Protein AF-A0A815HLZ9-F1 (afdb_monomer_lite)

Radius of gyration: 18.59 Å; chains: 1; bounding box: 44×29×51 Å

Sequence (141 aa):
MWTLTNVTLSIIISISVIVYVIIIYISKKNSKKSFHVSLVLTCNTSITIIGSCISLILMTLSSIGGDRNITSLKSIIFWGCHIRGYLAIVFVISIYLSYILQAAYRLFRIVYHKYKYLRTMSTFIYYILIQWILSFVFVLP

Secondary structure (DSSP, 8-state):
-HHHHHHHHHHHHHHHHHHHHHHHHHHHHH--S---HHHHHHHHHHHHHHHHHHHHHHHHHHHHHHHTT-HHHHHHHHHHHHHHHHHHHHHHHHHHHHHHHHHHHHHHHHTTTT-GGGGSHHHHHHHHHHHHHHHHHTT--

pLDDT: mean 78.46, std 10.96, range [51.62, 94.19]

Organism: NCBI:txid433720

Structure (mmCIF, N/CA/C/O backbone):
data_AF-A0A815HLZ9-F1
#
_entry.id   AF-A0A815HLZ9-F1
#
loop_
_atom_site.group_PDB
_atom_site.id
_atom_site.type_symbol
_atom_site.label_atom_id
_atom_site.label_alt_id
_atom_site.label_comp_id
_atom_site.label_asym_id
_atom_site.label_entity_id
_atom_site.label_seq_id
_atom_site.pdbx_PDB_ins_code
_atom_site.Cartn_x
_atom_site.Cartn_y
_atom_site.Cartn_z
_atom_site.occupancy
_atom_site.B_iso_or_equiv
_atom_site.auth_seq_id
_atom_site.auth_comp_id
_atom_site.auth_asym_id
_atom_site.auth_atom_id
_atom_site.pdbx_PDB_model_num
ATOM 1 N N . MET A 1 1 ? 8.598 15.730 -24.393 1.00 54.50 1 MET A N 1
ATOM 2 C CA . MET A 1 1 ? 8.203 16.685 -23.328 1.00 54.50 1 MET A CA 1
ATOM 3 C C . MET A 1 1 ? 7.200 16.078 -22.356 1.00 54.50 1 MET A C 1
ATOM 5 O O . MET A 1 1 ? 7.516 16.050 -21.179 1.00 54.50 1 MET A O 1
ATOM 9 N N . TRP A 1 2 ? 6.077 15.520 -22.825 1.00 57.91 2 TRP A N 1
ATOM 10 C CA . TRP A 1 2 ? 5.049 14.875 -21.986 1.00 57.91 2 TRP A CA 1
ATOM 11 C C . TRP A 1 2 ? 5.561 13.776 -21.036 1.00 57.91 2 TRP A C 1
ATOM 13 O O . TRP A 1 2 ? 5.146 13.691 -19.883 1.00 57.91 2 TRP A O 1
ATOM 23 N N . THR A 1 3 ? 6.503 12.950 -21.492 1.00 63.88 3 THR A N 1
ATOM 24 C CA . THR A 1 3 ? 7.123 11.907 -20.661 1.00 63.88 3 THR A CA 1
ATOM 25 C C . THR A 1 3 ? 7.987 12.497 -19.550 1.00 63.88 3 THR A C 1
ATOM 27 O O . THR A 1 3 ? 7.906 12.058 -18.409 1.00 63.88 3 THR A O 1
ATOM 30 N N . LEU A 1 4 ? 8.756 13.545 -19.856 1.00 66.38 4 LEU A N 1
ATOM 31 C CA . LEU A 1 4 ? 9.607 14.234 -18.888 1.00 66.38 4 LEU A CA 1
ATOM 32 C C . LEU A 1 4 ? 8.775 14.944 -17.809 1.00 66.38 4 LEU A C 1
ATOM 34 O O . LEU A 1 4 ? 9.104 14.833 -16.633 1.00 66.38 4 LEU A O 1
ATOM 38 N N . THR A 1 5 ? 7.678 15.609 -18.188 1.00 71.50 5 THR A N 1
ATOM 39 C CA . THR A 1 5 ? 6.754 16.248 -17.235 1.00 71.50 5 THR A CA 1
ATOM 40 C C . THR A 1 5 ? 6.055 15.231 -16.337 1.00 71.50 5 THR A C 1
ATOM 42 O O . THR A 1 5 ? 5.927 15.467 -15.142 1.00 71.50 5 THR A O 1
ATOM 45 N N . ASN A 1 6 ? 5.659 14.068 -16.863 1.00 66.62 6 ASN A N 1
ATOM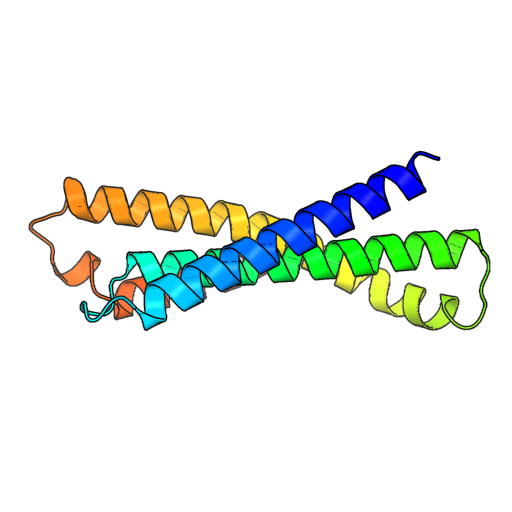 46 C CA . ASN A 1 6 ? 5.065 13.009 -16.040 1.00 66.62 6 ASN A CA 1
ATOM 47 C C . ASN A 1 6 ? 6.073 12.414 -15.048 1.00 66.62 6 ASN A C 1
ATOM 49 O O . ASN A 1 6 ? 5.717 12.093 -13.915 1.00 66.62 6 ASN A O 1
ATOM 53 N N . VAL A 1 7 ? 7.339 12.299 -15.452 1.00 67.38 7 VAL A N 1
ATOM 54 C CA . VAL A 1 7 ? 8.420 11.792 -14.598 1.00 67.38 7 VAL A CA 1
ATOM 55 C C . VAL A 1 7 ? 8.724 12.768 -13.467 1.00 67.38 7 VAL A C 1
ATOM 57 O O . VAL A 1 7 ? 8.778 12.354 -12.311 1.00 67.38 7 VAL A O 1
ATOM 60 N N . THR A 1 8 ? 8.877 14.062 -13.760 1.00 72.50 8 THR A N 1
ATOM 61 C CA . THR A 1 8 ? 9.141 15.066 -12.718 1.00 72.50 8 THR A CA 1
ATOM 62 C C . THR A 1 8 ? 7.989 15.150 -11.722 1.00 72.50 8 THR A C 1
ATOM 64 O O . THR A 1 8 ? 8.224 15.182 -10.516 1.00 72.50 8 THR A O 1
ATOM 67 N N . LEU A 1 9 ? 6.745 15.088 -12.200 1.00 73.06 9 LEU A N 1
ATOM 68 C CA . LEU A 1 9 ? 5.549 15.117 -11.360 1.00 73.06 9 LEU A CA 1
ATOM 69 C C . LEU A 1 9 ? 5.438 13.849 -10.490 1.00 73.06 9 LEU A C 1
ATOM 71 O O . LEU A 1 9 ? 5.163 13.947 -9.295 1.00 73.06 9 LEU A O 1
ATOM 75 N N . SER A 1 10 ? 5.755 12.670 -11.037 1.00 66.19 10 SER A N 1
ATOM 76 C CA . SER A 1 10 ? 5.814 11.413 -10.276 1.00 66.19 10 SER A CA 1
ATOM 77 C C . SER A 1 10 ? 6.884 11.441 -9.176 1.00 66.19 10 SER A C 1
ATOM 79 O O . SER A 1 10 ? 6.623 11.002 -8.053 1.00 66.19 10 SER A O 1
ATOM 81 N N . ILE A 1 11 ? 8.061 12.011 -9.455 1.00 72.94 11 ILE A N 1
ATOM 82 C CA . ILE A 1 11 ? 9.134 12.180 -8.464 1.00 72.94 11 ILE A CA 1
ATOM 83 C C . ILE A 1 11 ? 8.687 13.127 -7.346 1.00 72.94 11 ILE A C 1
ATOM 85 O O . ILE A 1 11 ? 8.845 12.792 -6.173 1.00 72.94 11 ILE A O 1
ATOM 89 N N . ILE A 1 12 ? 8.078 14.267 -7.689 1.00 76.31 12 ILE A N 1
ATOM 90 C CA . ILE A 1 12 ? 7.566 15.233 -6.706 1.00 76.31 12 ILE A CA 1
ATOM 91 C C . ILE A 1 12 ? 6.517 14.574 -5.805 1.00 76.31 12 ILE A C 1
ATOM 93 O O . ILE A 1 12 ? 6.651 14.638 -4.586 1.00 76.31 12 ILE A O 1
ATOM 97 N N . ILE A 1 13 ? 5.531 13.874 -6.382 1.00 74.31 13 ILE A N 1
ATOM 98 C CA . ILE A 1 13 ? 4.504 13.148 -5.616 1.00 74.31 13 ILE A CA 1
ATOM 99 C C . ILE A 1 13 ? 5.155 12.123 -4.682 1.00 74.31 13 ILE A C 1
ATOM 101 O O . ILE A 1 13 ? 4.808 12.054 -3.505 1.00 74.31 13 ILE A O 1
ATOM 105 N N . SER A 1 14 ? 6.130 11.361 -5.174 1.00 69.81 14 SER A N 1
ATOM 106 C CA . SER A 1 14 ? 6.820 10.339 -4.381 1.00 69.81 14 SER A CA 1
ATOM 107 C C . SER A 1 14 ? 7.574 10.947 -3.194 1.00 69.81 14 SER A C 1
ATOM 109 O O . SER A 1 14 ? 7.493 10.432 -2.080 1.00 69.81 14 SER A O 1
ATOM 111 N N . ILE A 1 15 ? 8.249 12.082 -3.399 1.00 73.88 15 ILE A N 1
ATOM 112 C CA . ILE A 1 15 ? 8.935 12.824 -2.332 1.00 73.88 15 ILE A CA 1
ATOM 113 C C . ILE A 1 15 ? 7.921 13.377 -1.325 1.00 73.88 15 ILE A C 1
ATOM 115 O O . ILE A 1 15 ? 8.113 13.212 -0.121 1.00 73.88 15 ILE A O 1
ATOM 119 N N . SER A 1 16 ? 6.817 13.976 -1.783 1.00 72.88 16 SER A N 1
ATOM 120 C CA . SER A 1 16 ? 5.758 14.486 -0.902 1.00 72.88 16 SER A CA 1
ATOM 121 C C . SER A 1 16 ? 5.148 13.384 -0.034 1.00 72.88 16 SER A C 1
ATOM 123 O O . SER A 1 16 ? 4.914 13.597 1.156 1.00 72.88 16 SER A O 1
ATOM 125 N N . VAL A 1 17 ? 4.950 12.187 -0.593 1.00 71.38 17 VAL A N 1
ATOM 126 C CA . VAL A 1 17 ? 4.482 11.010 0.150 1.00 71.38 17 VAL A CA 1
ATOM 127 C C . VAL A 1 17 ? 5.510 10.588 1.196 1.00 71.38 17 VAL A C 1
ATOM 129 O O . VAL A 1 17 ? 5.142 10.396 2.351 1.00 71.38 17 VAL A O 1
ATOM 132 N N . ILE A 1 18 ? 6.795 10.489 0.845 1.00 74.81 18 ILE A N 1
ATOM 133 C CA . ILE A 1 18 ? 7.857 10.123 1.798 1.00 74.81 18 ILE A CA 1
ATOM 134 C C . ILE A 1 18 ? 7.919 11.124 2.958 1.00 74.81 18 ILE A C 1
ATOM 136 O O . ILE A 1 18 ? 7.954 10.719 4.121 1.00 74.81 18 ILE A O 1
ATOM 140 N N . VAL A 1 19 ? 7.858 12.425 2.661 1.00 75.69 19 VAL A N 1
ATOM 141 C CA . VAL A 1 19 ? 7.814 13.489 3.675 1.00 75.69 19 VAL A CA 1
ATOM 142 C C . VAL A 1 19 ? 6.590 13.325 4.581 1.00 75.69 19 VAL A C 1
ATOM 144 O O . VAL A 1 19 ? 6.720 13.399 5.802 1.00 75.69 19 VAL A O 1
ATOM 147 N N . TYR A 1 20 ? 5.418 13.019 4.020 1.00 74.50 20 TYR A N 1
ATOM 148 C CA . TYR A 1 20 ? 4.203 12.755 4.794 1.00 74.50 20 TYR A CA 1
ATOM 149 C C . TYR A 1 20 ? 4.351 11.547 5.737 1.00 74.50 20 TYR A C 1
ATOM 151 O O . TYR A 1 20 ? 3.983 11.628 6.912 1.00 74.50 20 TYR A O 1
ATOM 159 N N . VAL A 1 21 ? 4.961 10.451 5.272 1.00 71.81 21 VAL A N 1
ATOM 160 C CA . VAL A 1 21 ? 5.237 9.268 6.107 1.00 71.81 21 VAL A CA 1
ATOM 161 C C . VAL A 1 21 ? 6.217 9.592 7.235 1.00 71.81 21 VAL A C 1
ATOM 163 O O . VAL A 1 21 ? 5.999 9.170 8.372 1.00 71.81 21 VAL A O 1
ATOM 166 N N . ILE A 1 22 ? 7.257 10.384 6.960 1.00 76.69 22 ILE A N 1
ATOM 167 C CA . ILE A 1 22 ? 8.219 10.846 7.971 1.00 76.69 22 ILE A CA 1
ATOM 168 C C . ILE A 1 22 ? 7.517 11.707 9.027 1.00 76.69 22 ILE A C 1
ATOM 170 O O . ILE A 1 22 ? 7.727 11.495 10.221 1.00 76.69 22 ILE A O 1
ATOM 174 N N . ILE A 1 23 ? 6.632 12.621 8.622 1.00 77.25 23 ILE A N 1
ATOM 175 C CA . ILE A 1 23 ? 5.848 13.454 9.547 1.00 77.25 23 ILE A CA 1
ATOM 176 C C . ILE A 1 23 ? 4.957 12.583 10.440 1.00 77.25 23 ILE A C 1
ATOM 178 O O . ILE A 1 23 ? 4.913 12.798 11.654 1.00 77.25 23 ILE A O 1
ATOM 182 N N . ILE A 1 24 ? 4.289 11.567 9.885 1.00 72.31 24 ILE A N 1
ATOM 183 C CA . ILE A 1 24 ? 3.487 10.618 10.673 1.00 72.31 24 ILE A CA 1
ATOM 184 C C . ILE A 1 24 ? 4.370 9.822 11.634 1.00 72.31 24 ILE A C 1
ATOM 186 O O . ILE A 1 24 ? 3.995 9.625 12.789 1.00 72.31 24 ILE A O 1
ATOM 190 N N . TYR A 1 25 ? 5.545 9.377 11.191 1.00 73.50 25 TYR A N 1
ATOM 191 C CA . TYR A 1 25 ? 6.478 8.622 12.021 1.00 73.50 25 TYR A CA 1
ATOM 192 C C . TYR A 1 25 ? 7.024 9.458 13.187 1.00 73.50 25 TYR A C 1
ATOM 194 O O . TYR A 1 25 ? 7.046 8.993 14.327 1.00 73.50 25 TYR A O 1
ATOM 202 N N . ILE A 1 26 ? 7.392 10.716 12.937 1.00 74.06 26 ILE A N 1
ATOM 203 C CA . ILE A 1 26 ? 7.803 11.671 13.975 1.00 74.06 26 ILE A CA 1
ATOM 204 C C . ILE A 1 26 ? 6.636 11.943 14.933 1.00 74.06 26 ILE A C 1
ATOM 206 O O . ILE A 1 26 ? 6.803 11.874 16.151 1.00 74.06 26 ILE A O 1
ATOM 210 N N . SER A 1 27 ? 5.431 12.162 14.400 1.00 68.38 27 SER A N 1
ATOM 211 C CA . SER A 1 27 ? 4.216 12.356 15.203 1.00 68.38 27 SER A CA 1
ATOM 212 C C . SER A 1 27 ? 3.905 11.135 16.077 1.00 68.38 27 SER A C 1
ATOM 214 O O . SER A 1 27 ? 3.493 11.279 17.227 1.00 68.38 27 SER A O 1
ATOM 216 N N . LYS A 1 28 ? 4.163 9.925 15.565 1.00 66.44 28 LYS A N 1
ATOM 217 C CA . LYS A 1 28 ? 4.050 8.656 16.297 1.00 66.44 28 LYS A CA 1
ATOM 218 C C . LYS A 1 28 ? 5.083 8.566 17.417 1.00 66.44 28 LYS A C 1
ATOM 220 O O . LYS A 1 28 ? 4.715 8.213 18.530 1.00 66.44 28 LYS A O 1
ATOM 225 N N . LYS A 1 29 ? 6.351 8.896 17.142 1.00 70.94 29 LYS A N 1
ATOM 226 C CA . LYS A 1 29 ? 7.439 8.873 18.136 1.00 70.94 29 LYS A CA 1
ATOM 227 C C . LYS A 1 29 ? 7.164 9.831 19.299 1.00 70.94 29 LYS A C 1
ATOM 229 O O . LYS A 1 29 ? 7.464 9.502 20.442 1.00 70.94 29 LYS A O 1
ATOM 234 N N . ASN A 1 30 ? 6.561 10.983 19.010 1.00 66.81 30 ASN A N 1
ATOM 235 C CA . ASN A 1 30 ? 6.254 11.998 20.017 1.00 66.81 30 ASN A CA 1
ATOM 236 C C . ASN A 1 30 ? 4.932 11.754 20.764 1.00 66.81 30 ASN A C 1
ATOM 238 O O . ASN A 1 30 ? 4.726 12.313 21.842 1.00 66.81 30 ASN A O 1
ATOM 242 N N . SER A 1 31 ? 4.036 10.911 20.244 1.00 60.31 31 SER A N 1
ATOM 243 C CA . SER A 1 31 ? 2.768 10.606 20.907 1.00 60.31 31 SER A CA 1
ATOM 244 C C . SER A 1 31 ? 2.932 9.440 21.885 1.00 60.31 31 SER A C 1
ATOM 246 O O . SER A 1 31 ? 2.921 8.277 21.498 1.00 60.31 31 SER A O 1
ATOM 248 N N . LYS A 1 32 ? 3.025 9.740 23.187 1.00 56.56 32 LYS A N 1
ATOM 249 C CA . LYS A 1 32 ? 3.035 8.746 24.287 1.00 56.56 32 LYS A CA 1
ATOM 250 C C . LYS A 1 32 ? 1.696 7.997 24.470 1.00 56.56 32 LYS A C 1
ATOM 252 O O . LYS A 1 32 ? 1.520 7.291 25.460 1.00 56.56 32 LYS A O 1
ATOM 257 N N . LYS A 1 33 ? 0.715 8.188 23.579 1.00 51.62 33 LYS A N 1
ATOM 258 C CA . LYS A 1 33 ? -0.634 7.618 23.711 1.00 51.62 33 LYS A CA 1
ATOM 259 C C . LYS A 1 33 ? -0.735 6.231 23.083 1.00 51.62 33 LYS A C 1
ATOM 261 O O . LYS A 1 33 ? -0.022 5.898 22.141 1.00 51.62 33 LYS A O 1
ATOM 266 N N . SER A 1 34 ? -1.649 5.442 23.648 1.00 54.19 34 SER A N 1
ATOM 267 C CA . SER A 1 34 ? -1.924 4.053 23.294 1.00 54.19 34 SER A CA 1
ATOM 268 C C . SER A 1 34 ? -2.035 3.834 21.785 1.00 54.19 34 SER A C 1
ATOM 270 O O . SER A 1 34 ? -2.550 4.664 21.036 1.00 54.19 34 SER A O 1
ATOM 272 N N . PHE A 1 35 ? -1.535 2.681 21.343 1.00 57.88 35 PHE A N 1
ATOM 273 C CA . PHE A 1 35 ? -1.603 2.227 19.959 1.00 57.88 35 PHE A CA 1
ATOM 274 C C . PHE A 1 35 ? -3.052 2.331 19.450 1.00 57.88 35 PHE A C 1
ATOM 276 O O . PHE A 1 35 ? -3.934 1.592 19.888 1.00 57.88 35 PHE A O 1
ATOM 283 N N . HIS A 1 36 ? -3.313 3.273 18.541 1.00 74.12 36 HIS A N 1
ATOM 284 C CA . HIS A 1 36 ? -4.639 3.497 17.969 1.00 74.12 36 HIS A CA 1
ATOM 285 C C . HIS A 1 36 ? -4.763 2.799 16.616 1.00 74.12 36 HIS A C 1
ATOM 287 O O . HIS A 1 36 ? -3.897 2.941 15.757 1.00 74.12 36 HIS A O 1
ATOM 293 N N . VAL A 1 37 ? -5.876 2.092 16.405 1.00 79.38 37 VAL A N 1
ATOM 294 C CA . VAL A 1 37 ? -6.202 1.380 15.152 1.00 79.38 37 VAL A CA 1
ATOM 295 C C . VAL A 1 37 ? -6.071 2.295 13.934 1.00 79.38 37 VAL A C 1
ATOM 297 O O . VAL A 1 37 ? -5.533 1.900 12.904 1.00 79.38 37 VAL A O 1
ATOM 300 N N . SER A 1 38 ? -6.476 3.560 14.084 1.00 81.50 38 SER A N 1
ATOM 301 C CA . SER A 1 38 ? -6.329 4.579 13.043 1.00 81.50 38 SER A CA 1
ATOM 302 C C . SER A 1 38 ? -4.887 4.735 12.562 1.00 81.50 38 SER A C 1
ATOM 304 O O . SER A 1 38 ? -4.678 4.933 11.375 1.00 81.50 38 SER A O 1
ATOM 306 N N . LEU A 1 39 ? -3.897 4.638 13.454 1.00 80.69 39 LEU A N 1
ATOM 307 C CA . LEU A 1 39 ? -2.488 4.807 13.101 1.00 80.69 39 LEU A CA 1
ATOM 308 C C . LEU A 1 39 ? -1.960 3.608 12.306 1.00 80.69 39 LEU A C 1
ATOM 310 O O . LEU A 1 39 ? -1.181 3.791 11.376 1.00 80.69 39 LEU A O 1
ATOM 314 N N . VAL A 1 40 ? -2.411 2.395 12.634 1.00 84.56 40 VAL A N 1
ATOM 315 C CA . VAL A 1 40 ? -2.082 1.180 11.869 1.00 84.56 40 VAL A CA 1
ATOM 316 C C . VAL A 1 40 ? -2.663 1.269 10.461 1.00 84.56 40 VAL A C 1
ATOM 318 O O . VAL A 1 40 ? -1.952 1.022 9.491 1.00 84.56 40 VAL A O 1
ATOM 321 N N . LEU A 1 41 ? -3.917 1.711 10.339 1.00 86.50 41 LEU A N 1
ATOM 322 C CA . LEU A 1 41 ? -4.554 1.942 9.044 1.00 86.50 41 LEU A CA 1
ATOM 323 C C . LEU A 1 41 ? -3.801 2.994 8.225 1.00 86.50 41 LEU A C 1
ATOM 325 O O . LEU A 1 41 ? -3.502 2.748 7.063 1.00 86.50 41 LEU A O 1
ATOM 329 N N . THR A 1 42 ? -3.429 4.130 8.824 1.00 84.56 42 THR A N 1
ATOM 330 C CA . THR A 1 42 ? -2.629 5.166 8.148 1.00 84.56 42 THR A CA 1
ATOM 331 C C . THR A 1 42 ? -1.235 4.663 7.755 1.00 84.56 42 THR A C 1
ATOM 333 O O . THR A 1 42 ? -0.698 5.053 6.720 1.00 84.56 42 THR A O 1
ATOM 336 N N . CYS A 1 43 ? -0.635 3.772 8.545 1.00 82.38 43 CYS A N 1
ATOM 337 C CA . CYS A 1 43 ? 0.633 3.137 8.199 1.00 82.38 43 CYS A CA 1
ATOM 338 C C . CYS A 1 43 ? 0.478 2.221 6.977 1.00 82.38 43 CYS A C 1
ATOM 340 O O . CYS A 1 43 ? 1.272 2.320 6.045 1.00 82.38 43 CYS A O 1
ATOM 342 N N . ASN A 1 44 ? -0.572 1.393 6.936 1.00 87.81 44 ASN A N 1
ATOM 343 C CA . ASN A 1 44 ? -0.870 0.554 5.775 1.00 87.81 44 ASN A CA 1
ATOM 344 C C . ASN A 1 44 ? -1.068 1.403 4.512 1.00 87.81 44 ASN A C 1
ATOM 346 O O . ASN A 1 44 ? -0.436 1.136 3.495 1.00 87.81 44 ASN A O 1
ATOM 350 N N . THR A 1 45 ? -1.847 2.488 4.601 1.00 87.19 45 THR A N 1
ATOM 351 C CA . THR A 1 45 ? -2.089 3.376 3.449 1.00 87.19 45 THR A CA 1
ATOM 352 C C . THR A 1 45 ? -0.807 4.036 2.967 1.00 87.19 45 THR A C 1
ATOM 354 O O . THR A 1 45 ? -0.567 4.168 1.773 1.00 87.19 45 THR A O 1
ATOM 357 N N . SER A 1 46 ? 0.055 4.423 3.902 1.00 83.06 46 SER A N 1
ATOM 358 C CA . SER A 1 46 ? 1.355 5.013 3.595 1.00 83.06 46 SER A CA 1
ATOM 359 C C . SER A 1 46 ? 2.257 4.032 2.843 1.00 83.06 46 SER A C 1
ATOM 361 O O . SER A 1 46 ? 2.837 4.392 1.822 1.00 83.06 46 SER A O 1
ATOM 363 N N . ILE A 1 47 ? 2.326 2.776 3.298 1.00 83.25 47 ILE A N 1
ATOM 364 C CA . ILE A 1 47 ? 3.097 1.714 2.638 1.00 83.25 47 ILE A CA 1
ATOM 365 C C . ILE A 1 47 ? 2.550 1.441 1.232 1.00 83.25 47 ILE A C 1
ATOM 367 O O . ILE A 1 47 ? 3.333 1.346 0.288 1.00 83.25 47 ILE A O 1
ATOM 371 N N . THR A 1 48 ? 1.224 1.378 1.060 1.00 87.69 48 THR A N 1
ATOM 372 C CA . THR A 1 48 ? 0.614 1.166 -0.263 1.00 87.69 48 THR A CA 1
ATOM 373 C C . THR A 1 48 ? 0.901 2.314 -1.225 1.00 87.69 48 THR A C 1
ATOM 375 O O . THR A 1 48 ? 1.197 2.065 -2.392 1.00 87.69 48 THR A O 1
ATOM 378 N N . ILE A 1 49 ? 0.881 3.565 -0.746 1.00 83.75 49 ILE A N 1
ATOM 379 C CA . ILE A 1 49 ? 1.193 4.726 -1.587 1.00 83.75 49 ILE A CA 1
ATOM 380 C C . ILE A 1 49 ? 2.675 4.704 -1.976 1.00 83.75 49 ILE A C 1
ATOM 382 O O . ILE A 1 49 ? 2.982 4.855 -3.156 1.00 83.75 49 ILE A O 1
ATOM 386 N N . ILE A 1 50 ? 3.590 4.427 -1.040 1.00 81.94 50 ILE A N 1
ATOM 387 C CA . ILE A 1 50 ? 5.019 4.266 -1.356 1.00 81.94 50 ILE A CA 1
ATOM 388 C C . ILE A 1 50 ? 5.222 3.168 -2.410 1.00 81.94 50 ILE A C 1
ATOM 390 O O . ILE A 1 50 ? 5.924 3.389 -3.396 1.00 81.94 50 ILE A O 1
ATOM 394 N N . GLY A 1 51 ? 4.576 2.011 -2.248 1.00 83.50 51 GLY A N 1
ATOM 395 C CA . GLY A 1 51 ? 4.638 0.921 -3.223 1.00 83.50 51 GLY A CA 1
ATOM 396 C C . GLY A 1 51 ? 4.117 1.322 -4.608 1.00 83.50 51 GLY A C 1
ATOM 397 O O . GLY A 1 51 ? 4.743 0.998 -5.622 1.00 83.50 51 GLY A O 1
ATOM 398 N N . SER A 1 52 ? 3.032 2.103 -4.660 1.00 85.56 52 SER A N 1
ATOM 399 C CA . SER A 1 52 ? 2.494 2.652 -5.912 1.00 85.56 52 SER A CA 1
ATOM 400 C C . SER A 1 52 ? 3.483 3.602 -6.597 1.00 85.56 52 SER A C 1
ATOM 402 O O . SER A 1 52 ? 3.738 3.476 -7.794 1.00 85.56 52 SER A O 1
ATOM 404 N N . CYS A 1 53 ? 4.116 4.489 -5.827 1.00 81.75 53 CYS A N 1
ATOM 405 C CA . CYS A 1 53 ? 5.113 5.440 -6.305 1.00 81.75 53 CYS A CA 1
ATOM 406 C C . CYS A 1 53 ? 6.341 4.725 -6.877 1.00 81.75 53 CYS A C 1
ATOM 408 O O . CYS A 1 53 ? 6.766 5.027 -7.991 1.00 81.75 53 CYS A O 1
ATOM 410 N N . ILE A 1 54 ? 6.875 3.734 -6.156 1.00 81.69 54 ILE A N 1
ATOM 411 C CA . ILE A 1 54 ? 8.009 2.924 -6.621 1.00 81.69 54 ILE A CA 1
ATOM 412 C C . ILE A 1 54 ? 7.649 2.208 -7.927 1.00 81.69 54 ILE A C 1
ATOM 414 O O . ILE A 1 54 ? 8.429 2.235 -8.878 1.00 81.69 54 ILE A O 1
ATOM 418 N N . SER A 1 55 ? 6.457 1.614 -8.009 1.00 84.12 55 SER A N 1
ATOM 419 C CA . SER A 1 55 ? 6.003 0.906 -9.213 1.00 84.12 55 SER A CA 1
ATOM 420 C C . SER A 1 55 ? 5.887 1.843 -10.421 1.00 84.12 55 SER A C 1
ATOM 422 O O . SER A 1 55 ? 6.356 1.506 -11.508 1.00 84.12 55 SER A O 1
ATOM 424 N N . LEU A 1 56 ? 5.354 3.054 -10.227 1.00 79.94 56 LEU A N 1
ATOM 425 C CA . LEU A 1 56 ? 5.268 4.085 -11.269 1.00 79.94 56 LEU A CA 1
ATOM 426 C C . LEU A 1 56 ? 6.647 4.586 -11.721 1.00 79.94 56 LEU A C 1
ATOM 428 O O . LEU A 1 56 ? 6.890 4.723 -12.922 1.00 79.94 56 LEU A O 1
ATOM 432 N N . ILE A 1 57 ? 7.579 4.813 -10.791 1.00 78.12 57 ILE A N 1
ATOM 433 C CA . ILE A 1 57 ? 8.965 5.181 -11.121 1.00 78.12 57 ILE A CA 1
ATOM 434 C C . ILE A 1 57 ? 9.621 4.074 -11.955 1.00 78.12 57 ILE A C 1
ATOM 436 O O . ILE A 1 57 ? 10.237 4.345 -12.983 1.00 78.12 57 ILE A O 1
ATOM 440 N N . LEU A 1 58 ? 9.447 2.808 -11.573 1.00 78.38 58 LEU A N 1
ATOM 441 C CA . LEU A 1 58 ? 9.992 1.683 -12.332 1.00 78.38 58 LEU A CA 1
ATOM 442 C C . LEU A 1 58 ? 9.384 1.581 -13.738 1.00 78.38 58 LEU A C 1
ATOM 444 O O . LEU A 1 58 ? 10.112 1.315 -14.697 1.00 78.38 58 LEU A O 1
ATOM 448 N N . MET A 1 59 ? 8.078 1.818 -13.891 1.00 76.75 59 MET A N 1
ATOM 449 C CA . MET A 1 59 ? 7.423 1.847 -15.206 1.00 76.75 59 MET A CA 1
ATOM 450 C C . MET A 1 59 ? 7.936 2.999 -16.076 1.00 76.75 59 MET A C 1
ATOM 452 O O . MET A 1 59 ? 8.268 2.790 -17.242 1.00 76.75 59 MET A O 1
AT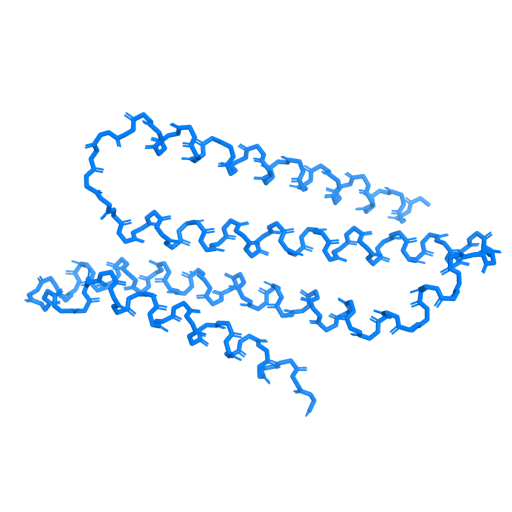OM 456 N N . THR A 1 60 ? 8.070 4.200 -15.515 1.00 74.81 60 THR A N 1
ATOM 457 C CA . THR A 1 60 ? 8.557 5.374 -16.256 1.00 74.81 60 THR A CA 1
ATOM 458 C C . THR A 1 60 ? 10.024 5.237 -16.665 1.00 74.81 60 THR A C 1
ATOM 460 O O . THR A 1 60 ? 10.353 5.498 -17.822 1.00 74.81 60 THR A O 1
ATOM 463 N N . LEU A 1 61 ? 10.894 4.731 -15.783 1.00 73.88 61 LEU A N 1
ATOM 464 C CA . LEU A 1 61 ? 12.281 4.392 -16.125 1.00 73.88 61 LEU A CA 1
ATOM 465 C C . LEU A 1 61 ? 12.354 3.359 -17.256 1.00 73.88 61 LEU A C 1
ATOM 467 O O . LEU A 1 61 ? 13.191 3.479 -18.151 1.00 73.88 61 LEU A O 1
ATOM 471 N N . SER A 1 62 ? 11.452 2.374 -17.246 1.00 72.38 62 SER A N 1
ATOM 472 C CA . SER A 1 62 ? 11.369 1.362 -18.306 1.00 72.38 62 SER A CA 1
ATOM 473 C C . SER A 1 62 ? 10.972 1.977 -19.649 1.00 72.38 62 SER A C 1
ATOM 475 O O . SER A 1 62 ? 11.578 1.655 -20.667 1.00 72.38 62 SER A O 1
ATOM 477 N N . SER A 1 63 ? 10.007 2.901 -19.649 1.00 73.31 63 SER A N 1
ATOM 478 C CA . SER A 1 63 ? 9.580 3.618 -20.856 1.00 73.31 63 SER A CA 1
ATOM 479 C C . SER A 1 63 ? 10.716 4.460 -21.449 1.00 73.31 63 SER A C 1
ATOM 481 O O . SER A 1 63 ? 10.971 4.386 -22.646 1.00 73.31 63 SER A O 1
ATOM 483 N N . ILE A 1 64 ? 11.458 5.198 -20.613 1.00 71.12 64 ILE A N 1
ATOM 484 C CA . ILE A 1 64 ? 12.598 6.021 -21.060 1.00 71.12 64 ILE A CA 1
ATOM 485 C C . ILE A 1 64 ? 13.737 5.148 -21.608 1.00 71.12 64 ILE A C 1
ATOM 487 O O . ILE A 1 64 ? 14.370 5.498 -22.606 1.00 71.12 64 ILE A O 1
ATOM 491 N N . GLY A 1 65 ? 14.018 4.017 -20.954 1.00 68.12 65 GLY A N 1
ATOM 492 C CA . GLY A 1 65 ? 15.044 3.071 -21.395 1.00 68.12 65 GLY A CA 1
ATOM 493 C C . GLY A 1 65 ? 14.730 2.426 -22.746 1.00 68.12 65 GLY A C 1
ATOM 494 O O . GLY A 1 65 ? 15.648 2.200 -23.536 1.00 68.12 65 GLY A O 1
ATOM 495 N N . GLY A 1 66 ? 13.444 2.180 -23.020 1.00 67.06 66 GLY A N 1
ATOM 496 C CA . GLY A 1 66 ? 12.954 1.736 -24.325 1.00 67.06 66 GLY A CA 1
ATOM 497 C C . GLY A 1 66 ? 13.185 2.780 -25.419 1.00 67.06 66 GLY A C 1
ATOM 498 O O . GLY A 1 66 ? 13.790 2.458 -26.439 1.00 67.06 66 GLY A O 1
ATOM 499 N N . ASP A 1 67 ? 12.800 4.035 -25.166 1.00 68.31 67 ASP A N 1
ATOM 500 C CA . ASP A 1 67 ? 12.929 5.138 -26.133 1.00 68.31 67 ASP A CA 1
ATOM 501 C C . ASP A 1 67 ? 14.388 5.455 -26.499 1.00 68.31 67 ASP A C 1
ATOM 503 O O . ASP A 1 67 ? 14.687 5.800 -27.641 1.00 68.31 67 ASP A O 1
ATOM 507 N N . ARG A 1 68 ? 15.326 5.327 -25.549 1.00 63.84 68 ARG A N 1
ATOM 508 C CA . ARG A 1 68 ? 16.762 5.578 -25.791 1.00 63.84 68 ARG A CA 1
ATOM 509 C C . ARG A 1 68 ? 17.535 4.367 -26.321 1.00 63.84 68 ARG A C 1
ATOM 511 O O . ARG A 1 68 ? 18.749 4.460 -26.483 1.00 63.84 68 ARG A O 1
ATOM 518 N N . ASN A 1 69 ? 16.852 3.249 -26.585 1.00 65.81 69 ASN A N 1
ATOM 519 C CA . ASN A 1 69 ? 17.418 2.008 -27.124 1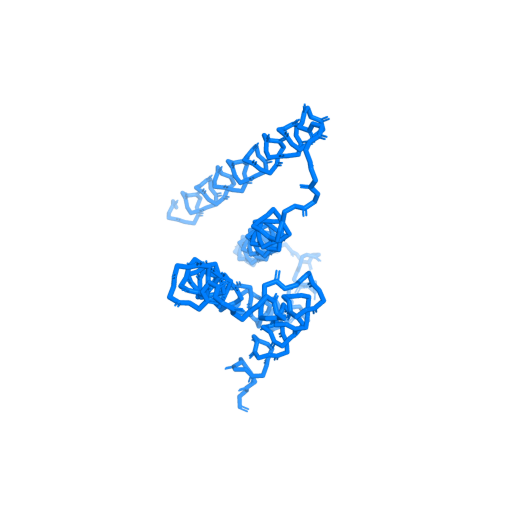.00 65.81 69 ASN A CA 1
ATOM 520 C C . ASN A 1 69 ? 18.675 1.522 -26.362 1.00 65.81 69 ASN A C 1
ATOM 522 O O . ASN A 1 69 ? 19.617 0.995 -26.951 1.00 65.81 69 ASN A O 1
ATOM 526 N N . ILE A 1 70 ? 18.695 1.708 -25.034 1.00 69.69 70 ILE A N 1
ATOM 527 C CA . ILE A 1 70 ? 19.814 1.302 -24.173 1.00 69.69 70 ILE A CA 1
ATOM 528 C C . ILE A 1 70 ? 19.735 -0.219 -23.987 1.00 69.69 70 ILE A C 1
ATOM 530 O O . ILE A 1 70 ? 18.892 -0.737 -23.251 1.00 69.69 70 ILE A O 1
ATOM 534 N N . THR A 1 71 ? 20.617 -0.948 -24.667 1.00 58.16 71 THR A N 1
ATOM 535 C CA . THR A 1 71 ? 20.614 -2.417 -24.782 1.00 58.16 71 THR A CA 1
ATOM 536 C C . THR A 1 71 ? 20.682 -3.147 -23.438 1.00 58.16 71 THR A C 1
ATOM 538 O O . THR A 1 71 ? 20.071 -4.204 -23.296 1.00 58.16 71 THR A O 1
ATOM 541 N N . SER A 1 72 ? 21.344 -2.572 -22.426 1.00 59.69 72 SER A N 1
ATOM 542 C CA . SER A 1 72 ? 21.420 -3.151 -21.075 1.00 59.69 72 SER A CA 1
ATOM 543 C C . SER A 1 72 ? 20.101 -3.064 -20.297 1.00 59.69 72 SER A C 1
ATOM 545 O O . SER A 1 72 ? 19.784 -3.964 -19.521 1.00 59.69 72 SER A O 1
ATOM 547 N N . LEU A 1 73 ? 19.290 -2.025 -20.532 1.00 57.97 73 LEU A N 1
ATOM 548 C CA . LEU A 1 73 ? 17.987 -1.867 -19.881 1.00 57.97 73 LEU A CA 1
ATOM 549 C C . LEU A 1 73 ? 16.926 -2.771 -20.523 1.00 57.97 73 LEU A C 1
ATOM 551 O O . LEU A 1 73 ? 16.024 -3.244 -19.838 1.00 57.97 73 LEU A O 1
ATOM 555 N N . LYS A 1 74 ? 17.049 -3.059 -21.823 1.00 57.38 74 LYS A N 1
ATOM 556 C CA . LYS A 1 74 ? 16.049 -3.783 -22.627 1.00 57.38 74 LYS A CA 1
ATOM 557 C C . LYS A 1 74 ? 15.744 -5.198 -22.106 1.00 57.38 74 LYS A C 1
ATOM 559 O O . LYS A 1 74 ? 14.581 -5.591 -22.071 1.00 57.38 74 LYS A O 1
ATOM 564 N N . SER A 1 75 ? 16.763 -5.920 -21.629 1.00 57.09 75 SER A N 1
ATOM 565 C CA . SER A 1 75 ? 16.614 -7.255 -21.018 1.00 57.09 75 SER A CA 1
ATOM 566 C C . SER A 1 75 ? 15.821 -7.211 -19.699 1.00 57.09 75 SER A C 1
ATOM 568 O O . SER A 1 75 ? 14.871 -7.969 -19.506 1.00 57.09 75 SER A O 1
ATOM 570 N N . ILE A 1 76 ? 16.130 -6.241 -18.830 1.00 59.44 76 ILE A N 1
ATOM 571 C CA . ILE A 1 76 ? 15.458 -6.033 -17.534 1.00 59.44 76 ILE A CA 1
ATOM 572 C C . ILE A 1 76 ? 14.023 -5.501 -17.717 1.00 59.44 76 ILE A C 1
ATOM 574 O O . ILE A 1 76 ? 13.145 -5.760 -16.891 1.00 59.44 76 ILE A O 1
ATOM 578 N N . ILE A 1 77 ? 13.774 -4.744 -18.790 1.00 61.00 77 ILE A N 1
ATOM 579 C CA . ILE A 1 77 ? 12.464 -4.169 -19.120 1.00 61.00 77 ILE A CA 1
ATOM 580 C C . ILE A 1 77 ? 11.473 -5.251 -19.569 1.00 61.00 77 ILE A C 1
ATOM 582 O O . ILE A 1 77 ? 10.323 -5.221 -19.135 1.00 61.00 77 ILE A O 1
ATOM 586 N N . PHE A 1 78 ? 11.897 -6.209 -20.401 1.00 60.88 78 PHE A N 1
ATOM 587 C CA . PHE A 1 78 ? 10.973 -7.151 -21.044 1.00 60.88 78 PHE A CA 1
ATOM 588 C C . PHE A 1 78 ? 10.407 -8.195 -20.069 1.00 60.88 78 PHE A C 1
ATOM 590 O O . PHE A 1 78 ? 9.197 -8.391 -20.005 1.00 60.88 78 PHE A O 1
ATOM 597 N N . TRP A 1 79 ? 11.260 -8.800 -19.234 1.00 58.59 79 TRP A N 1
ATOM 598 C CA . TRP A 1 79 ? 10.836 -9.823 -18.263 1.00 58.59 79 TRP A CA 1
ATOM 599 C C . TRP A 1 79 ? 10.002 -9.259 -17.104 1.00 58.59 79 TRP A C 1
ATOM 601 O O . TRP A 1 79 ? 9.187 -9.962 -16.515 1.00 58.59 79 TRP A O 1
ATOM 611 N N . GLY A 1 80 ? 10.183 -7.977 -16.776 1.00 70.19 80 GLY A N 1
ATOM 612 C CA . GLY A 1 80 ? 9.505 -7.335 -15.651 1.00 70.19 80 GLY A CA 1
ATOM 613 C C . GLY A 1 80 ? 8.247 -6.548 -16.012 1.00 70.19 80 GLY A C 1
ATOM 614 O O . GLY A 1 80 ? 7.579 -6.074 -15.098 1.00 70.19 80 GLY A O 1
ATOM 615 N N . CYS A 1 81 ? 7.918 -6.353 -17.294 1.00 75.38 81 CYS A N 1
ATOM 616 C CA . CYS A 1 81 ? 6.873 -5.406 -17.700 1.00 75.38 81 CYS A CA 1
ATOM 617 C C . CYS A 1 81 ? 5.479 -5.804 -17.186 1.00 75.38 81 CYS A C 1
ATOM 619 O O . CYS A 1 81 ? 4.817 -5.001 -16.528 1.00 75.38 81 CYS A O 1
ATOM 621 N N . HIS A 1 82 ? 5.079 -7.063 -17.397 1.00 78.69 82 HIS A N 1
ATOM 622 C CA . HIS A 1 82 ? 3.785 -7.575 -16.933 1.00 78.69 82 HIS A CA 1
ATOM 623 C C . HIS A 1 82 ? 3.666 -7.541 -15.409 1.00 78.69 82 HIS A C 1
ATOM 625 O O . HIS A 1 82 ? 2.666 -7.063 -14.882 1.00 78.69 82 HIS A O 1
ATOM 631 N N . ILE A 1 83 ? 4.714 -7.967 -14.698 1.00 82.94 83 ILE A N 1
ATOM 632 C CA . ILE A 1 83 ? 4.739 -7.966 -13.230 1.00 82.94 83 ILE A CA 1
ATOM 633 C C . ILE A 1 83 ? 4.664 -6.532 -12.688 1.00 82.94 83 ILE A C 1
ATOM 635 O O . ILE A 1 83 ? 3.938 -6.273 -11.735 1.00 82.94 83 ILE A O 1
ATOM 639 N N . ARG A 1 84 ? 5.372 -5.578 -13.305 1.00 81.31 84 ARG A N 1
ATOM 640 C CA . ARG A 1 84 ? 5.350 -4.161 -12.901 1.00 81.31 84 ARG A CA 1
ATOM 641 C C . ARG A 1 84 ? 3.988 -3.519 -13.142 1.00 81.31 84 ARG A C 1
ATOM 643 O O . ARG A 1 84 ? 3.499 -2.827 -12.256 1.00 81.31 84 ARG A O 1
ATOM 650 N N . GLY A 1 85 ? 3.378 -3.765 -14.303 1.00 82.62 85 GLY A N 1
ATOM 651 C CA . GLY A 1 85 ? 2.031 -3.281 -14.613 1.00 82.62 85 GLY A CA 1
ATOM 652 C C . GLY A 1 85 ? 0.987 -3.864 -13.661 1.00 82.62 85 GLY A C 1
ATOM 653 O O . GLY A 1 85 ? 0.197 -3.120 -13.086 1.00 82.62 85 GLY A O 1
ATOM 654 N N . TYR A 1 86 ? 1.055 -5.174 -13.416 1.00 86.75 86 TYR A N 1
ATOM 655 C CA . TYR A 1 86 ? 0.212 -5.864 -12.443 1.00 86.75 86 TYR A CA 1
ATOM 656 C C . TYR A 1 86 ? 0.354 -5.255 -11.042 1.00 86.75 86 TYR A C 1
ATOM 658 O O . TYR A 1 86 ? -0.633 -4.816 -10.456 1.00 86.75 86 TYR A O 1
ATOM 666 N N . LEU A 1 87 ? 1.584 -5.138 -10.528 1.00 87.06 87 LEU A N 1
ATOM 667 C CA . LEU A 1 87 ? 1.843 -4.553 -9.211 1.00 87.06 87 LEU A CA 1
ATOM 668 C C . LEU A 1 87 ? 1.351 -3.107 -9.111 1.00 87.06 87 LEU A C 1
ATOM 670 O O . LEU A 1 87 ? 0.754 -2.746 -8.100 1.00 87.06 87 LEU A O 1
ATOM 674 N N . ALA A 1 88 ? 1.547 -2.287 -10.148 1.00 87.12 88 ALA A N 1
ATOM 675 C CA . ALA A 1 88 ? 1.062 -0.909 -10.160 1.00 87.12 88 ALA A CA 1
ATOM 676 C C . ALA A 1 88 ? -0.462 -0.841 -9.963 1.00 87.12 88 ALA A C 1
ATOM 678 O O . ALA A 1 88 ? -0.935 -0.062 -9.134 1.00 87.12 88 ALA A O 1
ATOM 679 N N . ILE A 1 89 ? -1.224 -1.694 -10.655 1.00 89.06 89 ILE A N 1
ATOM 680 C CA . ILE A 1 89 ? -2.684 -1.765 -10.506 1.00 89.06 89 ILE A CA 1
ATOM 681 C C . ILE A 1 89 ? -3.064 -2.289 -9.114 1.00 89.06 89 ILE A C 1
ATOM 683 O O . ILE A 1 89 ? -3.919 -1.694 -8.457 1.00 89.06 89 ILE A O 1
ATOM 687 N N . VAL A 1 90 ? -2.391 -3.335 -8.620 1.00 91.69 90 VAL A N 1
ATOM 688 C CA . VAL A 1 90 ? -2.612 -3.876 -7.265 1.00 91.69 90 VAL A CA 1
ATOM 689 C C . VAL A 1 90 ? -2.442 -2.785 -6.208 1.00 91.69 90 VAL A C 1
ATOM 691 O O . VAL A 1 90 ? -3.292 -2.643 -5.330 1.00 91.69 90 VAL A O 1
ATOM 694 N N . PHE A 1 91 ? -1.381 -1.975 -6.288 1.00 90.94 91 PHE A N 1
ATOM 695 C CA . PHE A 1 91 ? -1.168 -0.887 -5.333 1.00 90.94 91 PHE A CA 1
ATOM 696 C C . PHE A 1 91 ? -2.258 0.186 -5.420 1.00 90.94 91 PHE A C 1
ATOM 698 O O . PHE A 1 91 ? -2.714 0.658 -4.381 1.00 90.94 91 PHE A O 1
ATOM 705 N N . VAL A 1 92 ? -2.718 0.544 -6.624 1.00 88.56 92 VAL A N 1
ATOM 706 C CA . VAL A 1 92 ? -3.816 1.509 -6.805 1.00 88.56 92 VAL A CA 1
ATOM 707 C C . VAL A 1 92 ? -5.113 0.991 -6.178 1.00 88.56 92 VAL A C 1
ATOM 709 O O . VAL A 1 92 ? -5.741 1.707 -5.398 1.00 88.56 92 VAL A O 1
ATOM 712 N N . ILE A 1 93 ? -5.492 -0.262 -6.439 1.00 91.94 93 ILE A N 1
ATOM 713 C CA . ILE A 1 93 ? -6.676 -0.885 -5.822 1.00 91.94 93 ILE A CA 1
ATOM 714 C C . ILE A 1 93 ? -6.527 -0.942 -4.299 1.00 91.94 93 ILE A C 1
ATOM 716 O O . ILE A 1 93 ? -7.455 -0.603 -3.562 1.00 91.94 93 ILE A O 1
ATOM 720 N N . SER A 1 94 ? -5.338 -1.298 -3.819 1.00 91.94 94 SER A N 1
ATOM 721 C CA . SER A 1 94 ? -5.034 -1.366 -2.392 1.00 91.94 94 SER A CA 1
ATOM 722 C C . SER A 1 94 ? -5.178 -0.003 -1.700 1.00 91.94 94 SER A C 1
ATOM 724 O O . SER A 1 94 ? -5.656 0.055 -0.565 1.00 91.94 94 SER A O 1
ATOM 726 N N . ILE A 1 95 ? -4.870 1.112 -2.378 1.00 90.56 95 ILE A N 1
ATOM 727 C CA . ILE A 1 95 ? -5.137 2.472 -1.875 1.00 90.56 95 ILE A CA 1
ATOM 728 C C . ILE A 1 95 ? -6.646 2.709 -1.711 1.00 90.56 95 ILE A C 1
ATOM 730 O O . ILE A 1 95 ? -7.079 3.159 -0.646 1.00 90.56 95 ILE A O 1
ATOM 734 N N . TYR A 1 96 ? -7.463 2.367 -2.713 1.00 92.44 96 TYR A N 1
ATOM 735 C CA . TYR A 1 96 ? -8.922 2.524 -2.626 1.00 92.44 96 TYR A CA 1
ATOM 736 C C . TYR A 1 96 ? -9.523 1.689 -1.493 1.00 92.44 96 TYR A C 1
ATOM 738 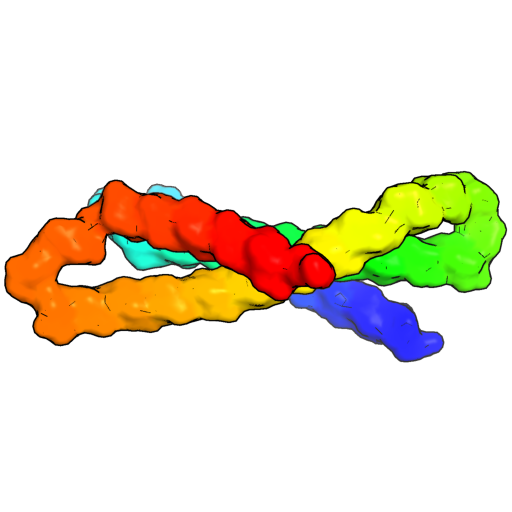O O . TYR A 1 96 ? -10.265 2.216 -0.659 1.00 92.44 96 TYR A O 1
ATOM 746 N N . LEU A 1 97 ? -9.160 0.407 -1.407 1.00 92.69 97 LEU A N 1
ATOM 747 C CA . LEU A 1 97 ? -9.632 -0.467 -0.334 1.00 92.69 97 LEU A CA 1
ATOM 748 C C . LEU A 1 97 ? -9.157 0.017 1.041 1.00 92.69 97 LEU A C 1
ATOM 750 O O . LEU A 1 97 ? -9.905 -0.057 2.016 1.00 92.69 97 LEU A O 1
ATOM 754 N N . SER A 1 98 ? -7.954 0.585 1.123 1.00 92.12 98 SER A N 1
ATOM 755 C CA . SER A 1 98 ? -7.458 1.189 2.355 1.00 92.12 98 SER A CA 1
ATOM 756 C C . SER A 1 98 ? -8.300 2.383 2.822 1.00 92.12 98 SER A C 1
ATOM 758 O O . SER A 1 98 ? -8.551 2.529 4.022 1.00 92.12 98 SER A O 1
ATOM 760 N N . TYR A 1 99 ? -8.762 3.239 1.904 1.00 90.69 99 TYR A N 1
ATOM 761 C CA . TYR A 1 99 ? -9.668 4.341 2.248 1.00 90.69 99 TYR A CA 1
ATOM 762 C C . TYR A 1 99 ? -11.038 3.838 2.702 1.00 90.69 99 TYR A C 1
ATOM 764 O O . TYR A 1 99 ? -11.577 4.353 3.686 1.00 90.69 99 TYR A O 1
ATOM 772 N N . ILE A 1 100 ? -11.565 2.791 2.060 1.00 93.44 100 ILE A N 1
ATOM 773 C CA . ILE A 1 100 ? -12.796 2.116 2.498 1.00 93.44 100 ILE A CA 1
ATOM 774 C C . ILE A 1 100 ? -12.631 1.601 3.932 1.00 93.44 100 ILE A C 1
ATOM 776 O O . ILE A 1 100 ? -13.490 1.829 4.780 1.00 93.44 100 ILE A O 1
ATOM 780 N N . LEU A 1 101 ? -11.491 0.986 4.241 1.00 92.25 101 LEU A N 1
ATOM 781 C CA . LEU A 1 101 ? -11.139 0.506 5.576 1.00 92.25 101 LEU A CA 1
ATOM 782 C C . LEU A 1 101 ? -11.080 1.622 6.628 1.00 92.25 101 LEU A C 1
ATOM 784 O O . LEU A 1 101 ? -11.589 1.464 7.742 1.00 92.25 101 LEU A O 1
ATOM 788 N N . GLN A 1 102 ? -10.504 2.776 6.283 1.00 91.00 102 GLN A N 1
ATOM 789 C CA . GLN A 1 102 ? -10.502 3.950 7.159 1.00 91.00 102 GLN A CA 1
ATOM 790 C C . GLN A 1 102 ? -11.914 4.505 7.395 1.00 91.00 102 GLN A C 1
ATOM 792 O O . GLN A 1 102 ? -12.245 4.881 8.525 1.00 91.00 102 GLN A O 1
ATOM 797 N N . ALA A 1 103 ? -12.753 4.547 6.358 1.00 89.69 103 ALA A N 1
ATOM 798 C CA . ALA A 1 103 ? -14.146 4.965 6.472 1.00 89.69 103 ALA A CA 1
ATOM 799 C C . ALA A 1 103 ? -14.952 3.985 7.341 1.00 89.69 103 ALA A C 1
ATOM 801 O O . ALA A 1 103 ? -15.643 4.412 8.269 1.00 89.69 103 ALA A O 1
ATOM 802 N N . ALA A 1 104 ? -14.780 2.678 7.126 1.00 90.25 104 ALA A N 1
ATOM 803 C CA . ALA A 1 104 ? -15.400 1.621 7.918 1.00 90.25 104 ALA A CA 1
ATOM 804 C C . ALA A 1 104 ? -14.995 1.708 9.396 1.00 90.25 104 ALA A C 1
ATOM 806 O O . ALA A 1 104 ? -15.850 1.626 10.274 1.00 90.25 104 ALA A O 1
ATOM 807 N N . TYR A 1 105 ? -13.721 1.982 9.698 1.00 89.12 105 TYR A N 1
ATOM 808 C CA . TYR A 1 105 ? -13.276 2.220 11.073 1.00 89.12 105 TYR A CA 1
ATOM 809 C C . TYR A 1 105 ? -14.011 3.387 11.743 1.00 89.12 105 TYR A C 1
ATOM 811 O O . TYR A 1 105 ? -14.453 3.267 12.891 1.00 89.12 105 TYR A O 1
ATOM 819 N N . ARG A 1 106 ? -14.165 4.517 11.041 1.00 87.88 106 ARG A N 1
ATOM 820 C CA . ARG A 1 106 ? -14.915 5.672 11.564 1.00 87.88 106 ARG A CA 1
ATOM 821 C C . ARG A 1 106 ? -16.386 5.317 11.779 1.00 87.88 106 ARG A C 1
ATOM 823 O O . ARG A 1 106 ? -16.935 5.655 12.826 1.00 87.88 106 ARG A O 1
ATOM 830 N N . LEU A 1 107 ? -16.986 4.579 10.848 1.00 88.62 107 LEU A N 1
ATOM 831 C CA . LEU A 1 107 ? -18.370 4.123 10.936 1.00 88.62 107 LEU A CA 1
ATOM 832 C C . LEU A 1 107 ? -18.585 3.164 12.117 1.00 88.62 107 LEU A C 1
ATOM 834 O O . LEU A 1 107 ? -19.479 3.393 12.928 1.00 88.62 107 LEU A O 1
ATOM 838 N N . PHE A 1 108 ? -17.725 2.158 12.300 1.00 87.31 108 PHE A N 1
ATOM 839 C CA . PHE A 1 108 ? -17.790 1.245 13.448 1.00 87.31 108 PHE A CA 1
ATOM 840 C C . PHE A 1 108 ? -17.571 1.964 14.777 1.00 87.31 108 PHE A C 1
ATOM 842 O O . PHE A 1 108 ? -18.205 1.629 15.776 1.00 87.31 108 PHE A O 1
ATOM 849 N N . ARG A 1 109 ? -16.716 2.992 14.803 1.00 84.25 109 ARG A N 1
ATOM 850 C CA . ARG A 1 109 ? -16.508 3.803 16.005 1.00 84.25 109 ARG A CA 1
ATOM 851 C C . ARG A 1 109 ? -17.754 4.604 16.396 1.00 84.25 109 ARG A C 1
ATOM 853 O O . ARG A 1 109 ? -18.004 4.713 17.594 1.00 84.25 109 ARG A O 1
ATOM 860 N N . ILE A 1 110 ? -18.473 5.177 15.428 1.00 86.88 110 ILE A N 1
ATOM 861 C CA . ILE A 1 110 ? -19.625 6.064 15.665 1.00 86.88 110 ILE A CA 1
ATOM 862 C C . ILE A 1 110 ? -20.911 5.250 15.853 1.00 86.88 110 ILE A C 1
ATOM 864 O O . ILE A 1 110 ? -21.558 5.343 16.893 1.00 86.88 110 ILE A O 1
ATOM 868 N N . VAL A 1 111 ? -21.261 4.423 14.867 1.00 88.19 111 VAL A N 1
ATOM 869 C CA . VAL A 1 111 ? -22.542 3.703 14.814 1.00 88.19 111 VAL A CA 1
ATOM 870 C C . VAL A 1 111 ? -22.533 2.509 15.768 1.00 88.19 111 VAL A C 1
ATOM 872 O O . VAL A 1 111 ? -23.445 2.330 16.572 1.00 88.19 111 VAL A O 1
ATOM 875 N N . TYR A 1 112 ? -21.456 1.725 15.753 1.00 85.62 112 TYR A N 1
ATOM 876 C CA . TYR A 1 112 ? -21.347 0.471 16.503 1.00 85.62 112 TYR A CA 1
ATOM 877 C C . TYR A 1 112 ? -20.551 0.627 17.807 1.00 85.62 112 TYR A C 1
ATOM 879 O O . TYR A 1 112 ? -19.844 -0.287 18.230 1.00 85.62 112 TYR A O 1
ATOM 887 N N . HIS A 1 113 ? -20.686 1.769 18.493 1.00 80.75 113 HIS A N 1
ATOM 888 C CA . HIS A 1 113 ? -19.903 2.080 19.699 1.00 80.75 113 HIS A CA 1
ATOM 889 C C . HIS A 1 113 ? -20.039 1.033 20.826 1.00 80.75 113 HIS A C 1
ATOM 891 O O . HIS A 1 113 ? -19.111 0.874 21.624 1.00 80.75 113 HIS A O 1
ATOM 897 N N . LYS A 1 114 ? -21.172 0.314 20.884 1.00 81.19 114 LYS A N 1
ATOM 898 C CA . LYS A 1 114 ? -21.443 -0.748 21.868 1.00 81.19 114 LYS A CA 1
ATOM 899 C C . LYS A 1 114 ? -20.644 -2.031 21.599 1.00 81.19 114 LYS A C 1
ATOM 901 O O . LYS A 1 114 ? -20.293 -2.739 22.539 1.00 81.19 114 LYS A O 1
ATOM 906 N N . TYR A 1 115 ? -20.290 -2.311 20.346 1.00 82.81 115 TYR A N 1
ATOM 907 C CA . TYR A 1 115 ? -19.623 -3.549 19.942 1.00 82.81 115 TYR A CA 1
ATOM 908 C C . TYR A 1 115 ? -18.100 -3.385 19.927 1.00 82.81 115 TYR A C 1
ATOM 910 O O . TYR A 1 115 ? -17.466 -3.236 18.883 1.00 82.81 115 TYR A O 1
ATOM 918 N N . LYS A 1 116 ? -17.488 -3.428 21.119 1.00 78.25 116 LYS A N 1
ATOM 919 C CA . LYS A 1 116 ? -16.036 -3.228 21.298 1.00 78.25 116 LYS A CA 1
ATOM 920 C C . LYS A 1 116 ? -15.173 -4.207 20.488 1.00 78.25 116 LYS A C 1
ATOM 922 O O . LYS A 1 116 ? -14.075 -3.823 20.088 1.00 78.25 116 LYS A O 1
ATOM 927 N N . TYR A 1 117 ? -15.663 -5.423 20.223 1.00 78.75 117 TYR A N 1
ATOM 928 C CA . TYR A 1 117 ? -14.922 -6.450 19.480 1.00 78.75 117 TYR A CA 1
ATOM 929 C C . TYR A 1 117 ? -14.594 -6.019 18.040 1.00 78.75 117 TYR A C 1
ATOM 931 O O . TYR A 1 117 ? -13.482 -6.259 17.577 1.00 78.75 117 TYR A O 1
ATOM 939 N N . LEU A 1 118 ? -15.494 -5.279 17.375 1.00 76.00 118 LEU A N 1
ATOM 940 C CA . LEU A 1 118 ? -15.300 -4.771 16.007 1.00 76.00 118 LEU A CA 1
ATOM 941 C C . LEU A 1 118 ? -14.195 -3.712 15.902 1.00 76.00 118 LEU A C 1
ATOM 943 O O . LEU A 1 118 ? -13.741 -3.396 14.806 1.00 76.00 118 LEU A O 1
ATOM 947 N N . ARG A 1 119 ? -13.770 -3.135 17.032 1.00 77.19 119 ARG A N 1
ATOM 948 C CA . ARG A 1 119 ? -12.783 -2.048 17.099 1.00 77.19 119 ARG A CA 1
ATOM 949 C C . ARG A 1 119 ? -11.430 -2.511 17.637 1.00 77.19 119 ARG A C 1
ATOM 951 O O . ARG A 1 119 ? -10.592 -1.675 17.976 1.00 77.19 119 ARG A O 1
ATOM 958 N N . THR A 1 120 ? -11.220 -3.817 17.773 1.00 84.12 120 THR A N 1
ATOM 959 C CA . THR A 1 120 ? -9.937 -4.337 18.249 1.00 84.12 120 THR A CA 1
ATOM 960 C C . THR A 1 120 ? -8.883 -4.283 17.146 1.00 84.12 120 THR A C 1
ATOM 962 O O . THR A 1 120 ? -9.188 -4.334 15.955 1.00 84.12 120 THR A O 1
ATOM 965 N N . MET A 1 121 ? -7.618 -4.165 17.552 1.00 81.31 121 MET A N 1
ATOM 966 C CA . MET A 1 121 ? -6.484 -4.169 16.624 1.00 81.31 121 MET A CA 1
ATOM 967 C C . MET A 1 121 ? -6.439 -5.438 15.779 1.00 81.31 121 MET A C 1
ATOM 969 O O . MET A 1 121 ? -6.220 -5.358 14.575 1.00 81.31 121 MET A O 1
ATOM 973 N N . SER A 1 122 ? -6.704 -6.590 16.395 1.00 84.94 122 SER A N 1
ATOM 974 C CA . SER A 1 122 ? -6.671 -7.889 15.727 1.00 84.94 122 SER A CA 1
ATOM 975 C C . SER A 1 122 ? -7.655 -7.960 14.559 1.00 84.94 122 SER A C 1
ATOM 977 O O . SER A 1 122 ? -7.285 -8.416 13.481 1.00 84.94 122 SER A O 1
ATOM 979 N N . THR A 1 123 ? -8.877 -7.436 14.724 1.00 87.50 123 THR A N 1
ATOM 980 C CA . THR A 1 123 ? -9.877 -7.415 13.644 1.00 87.50 123 THR A CA 1
ATOM 981 C C . THR A 1 123 ? -9.414 -6.564 12.463 1.00 87.50 123 THR A C 1
ATOM 983 O O . THR A 1 123 ? -9.578 -6.955 11.312 1.00 87.50 123 THR A O 1
ATOM 986 N N . PHE A 1 124 ? -8.785 -5.417 12.725 1.00 87.75 124 PHE A N 1
ATOM 987 C CA . PHE A 1 124 ? -8.293 -4.546 11.657 1.00 87.75 124 PHE A CA 1
ATOM 988 C C . PHE A 1 124 ? -7.041 -5.075 10.966 1.00 87.75 124 PHE A C 1
ATOM 990 O O . PHE A 1 124 ? -6.904 -4.880 9.763 1.00 87.75 124 PHE A O 1
ATOM 997 N N . ILE A 1 125 ? -6.164 -5.784 11.679 1.00 87.38 125 ILE A N 1
ATOM 998 C CA . ILE A 1 125 ? -5.055 -6.515 11.052 1.00 87.38 125 ILE A CA 1
ATOM 999 C C . ILE A 1 125 ? -5.611 -7.571 10.092 1.00 87.38 125 ILE A C 1
ATOM 1001 O O . ILE A 1 125 ? -5.156 -7.655 8.955 1.00 87.38 125 ILE A O 1
ATOM 1005 N N . TYR A 1 126 ? -6.641 -8.313 10.506 1.00 91.62 126 TYR A N 1
ATOM 1006 C CA . TYR A 1 126 ? -7.306 -9.287 9.643 1.00 91.62 126 TYR A CA 1
ATOM 1007 C C . TYR A 1 126 ? -7.904 -8.637 8.386 1.00 91.62 126 TYR A C 1
ATOM 1009 O O . TYR A 1 126 ? -7.677 -9.116 7.277 1.00 91.62 126 TYR A O 1
ATOM 1017 N N . TYR A 1 127 ? -8.586 -7.496 8.523 1.00 92.25 127 TYR A N 1
ATOM 1018 C CA . TYR A 1 127 ? -9.106 -6.782 7.357 1.00 92.25 127 TYR A CA 1
ATOM 1019 C C . TYR A 1 127 ? -8.012 -6.222 6.439 1.00 92.25 127 TYR A C 1
ATOM 1021 O O . TYR A 1 127 ? -8.201 -6.219 5.227 1.00 92.25 127 TYR A O 1
ATOM 1029 N N . ILE A 1 128 ? -6.869 -5.784 6.978 1.00 91.88 128 ILE A N 1
ATOM 1030 C CA . ILE A 1 128 ? -5.712 -5.374 6.166 1.00 91.88 128 ILE A CA 1
ATOM 1031 C C . ILE A 1 128 ? -5.171 -6.570 5.371 1.00 91.88 128 ILE A C 1
ATOM 1033 O O . ILE A 1 128 ? -4.877 -6.433 4.188 1.00 91.88 128 ILE A O 1
ATOM 1037 N N . LEU A 1 129 ? -5.068 -7.756 5.973 1.00 92.19 129 LEU A N 1
ATOM 1038 C CA . LEU A 1 129 ? -4.636 -8.955 5.245 1.00 92.19 129 LEU A CA 1
ATOM 1039 C C . LEU A 1 129 ? -5.615 -9.311 4.117 1.00 92.19 129 LEU A C 1
ATOM 1041 O O . LEU A 1 129 ? -5.187 -9.544 2.988 1.00 92.19 129 LEU A O 1
ATOM 1045 N N . ILE A 1 130 ? -6.923 -9.267 4.391 1.00 93.44 130 ILE A N 1
A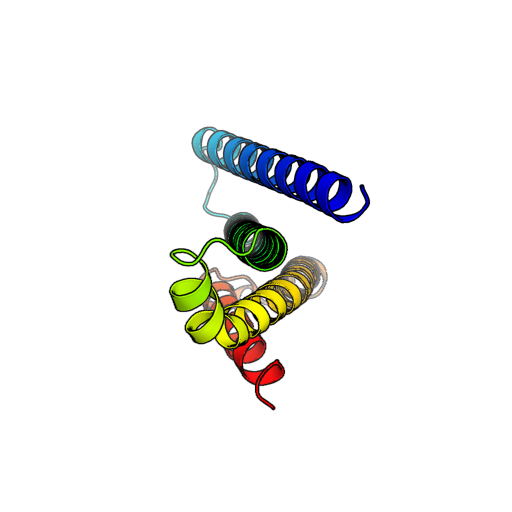TOM 1046 C CA . ILE A 1 130 ? -7.960 -9.469 3.368 1.00 93.44 130 ILE A CA 1
ATOM 1047 C C . ILE A 1 130 ? -7.849 -8.427 2.256 1.00 93.44 130 ILE A C 1
ATOM 1049 O O . ILE A 1 130 ? -7.930 -8.784 1.086 1.00 93.44 130 ILE A O 1
ATOM 1053 N N . GLN A 1 131 ? -7.643 -7.153 2.598 1.00 94.19 131 GLN A N 1
ATOM 1054 C CA . GLN A 1 131 ? -7.461 -6.069 1.632 1.00 94.19 131 GLN A CA 1
ATOM 1055 C C . GLN A 1 131 ? -6.349 -6.399 0.636 1.00 94.19 131 GLN A C 1
ATOM 1057 O O . GLN A 1 131 ? -6.540 -6.236 -0.568 1.00 94.19 131 GLN A O 1
ATOM 1062 N N . TRP A 1 132 ? -5.200 -6.872 1.122 1.00 91.94 132 TRP A N 1
ATOM 1063 C CA . TRP A 1 132 ? -4.083 -7.254 0.263 1.00 91.94 132 TRP A CA 1
ATOM 1064 C C . TRP A 1 132 ? -4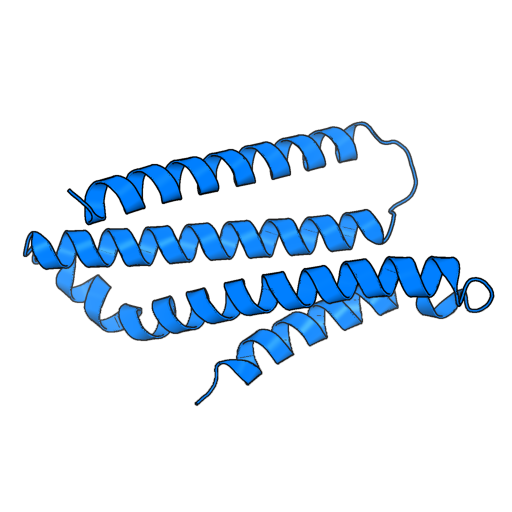.434 -8.436 -0.635 1.00 91.94 132 TRP A C 1
ATOM 1066 O O . TRP A 1 132 ? -4.220 -8.350 -1.841 1.00 91.94 132 TRP A O 1
ATOM 1076 N N . ILE A 1 133 ? -5.036 -9.493 -0.081 1.00 92.94 133 ILE A N 1
ATOM 1077 C CA . ILE A 1 133 ? -5.473 -10.662 -0.859 1.00 92.94 133 ILE A CA 1
ATOM 1078 C C . ILE A 1 133 ? -6.449 -10.237 -1.963 1.00 92.94 133 ILE A C 1
ATOM 1080 O O . ILE A 1 133 ? -6.227 -10.557 -3.126 1.00 92.94 133 ILE A O 1
ATOM 1084 N N . LEU A 1 134 ? -7.479 -9.456 -1.625 1.00 92.31 134 LEU A N 1
ATOM 1085 C CA . LEU A 1 134 ? -8.447 -8.936 -2.593 1.00 92.31 134 LEU A CA 1
ATOM 1086 C C . LEU A 1 134 ? -7.784 -8.061 -3.657 1.00 92.31 134 LEU A C 1
ATOM 1088 O O . LEU A 1 134 ? -8.136 -8.163 -4.826 1.00 92.31 134 LEU A O 1
ATOM 1092 N N . SER A 1 135 ? -6.810 -7.232 -3.274 1.00 90.94 135 SER A N 1
ATOM 1093 C CA . SER A 1 135 ? -6.086 -6.378 -4.223 1.00 90.94 135 SER A CA 1
ATOM 1094 C C . SER A 1 135 ? -5.332 -7.200 -5.265 1.00 90.94 135 SER A C 1
ATOM 1096 O O . SER A 1 135 ? -5.289 -6.795 -6.417 1.00 90.94 135 SER A O 1
ATOM 1098 N N . PHE A 1 136 ? -4.758 -8.345 -4.886 1.00 90.50 136 PHE A N 1
ATOM 1099 C CA . PHE A 1 136 ? -4.137 -9.263 -5.843 1.00 90.50 136 PHE A CA 1
ATOM 1100 C C . PHE A 1 136 ? -5.188 -9.999 -6.682 1.00 90.50 136 PHE A C 1
ATOM 1102 O O . PHE A 1 136 ? -5.065 -10.059 -7.900 1.00 90.50 136 PHE A O 1
ATOM 1109 N N . VAL A 1 137 ? -6.249 -10.511 -6.054 1.00 92.31 137 VAL A N 1
ATOM 1110 C CA . VAL A 1 137 ? -7.282 -11.294 -6.749 1.00 92.31 137 VAL A CA 1
ATOM 1111 C C . VAL A 1 137 ? -8.034 -10.467 -7.793 1.00 92.31 137 VAL A C 1
ATOM 1113 O O . VAL A 1 137 ? -8.278 -10.966 -8.882 1.00 92.31 137 VAL A O 1
ATOM 1116 N N . PHE A 1 138 ? -8.354 -9.200 -7.515 1.00 89.44 138 PHE A N 1
ATOM 1117 C CA . PHE A 1 138 ? -9.089 -8.346 -8.459 1.00 89.44 138 PHE A CA 1
ATOM 1118 C C . PHE A 1 138 ? -8.314 -7.977 -9.729 1.00 89.44 138 PHE A C 1
ATOM 1120 O O . PHE A 1 138 ? -8.923 -7.501 -10.683 1.00 89.44 138 PHE A O 1
ATOM 1127 N N . VAL A 1 139 ? -6.990 -8.144 -9.738 1.00 87.06 139 VAL A N 1
ATOM 1128 C CA . VAL A 1 139 ? -6.135 -7.823 -10.894 1.00 87.06 139 VAL A CA 1
ATOM 1129 C C . VAL A 1 139 ? -5.783 -9.082 -11.690 1.00 87.06 139 VAL A C 1
ATOM 1131 O O . VAL A 1 139 ? -5.212 -8.979 -12.775 1.00 87.06 139 VAL A O 1
ATOM 1134 N N . LEU A 1 140 ? -6.109 -10.274 -11.175 1.00 84.50 140 LEU A N 1
ATOM 1135 C CA . LEU A 1 140 ? -5.984 -11.498 -11.957 1.00 84.50 140 LEU A CA 1
ATOM 1136 C C . LEU A 1 140 ? -6.981 -11.452 -13.132 1.00 84.50 140 LEU A C 1
ATOM 1138 O O . LEU A 1 140 ? -8.131 -11.065 -12.918 1.00 84.50 140 LEU A O 1
ATOM 1142 N N . PRO A 1 141 ? -6.535 -11.788 -14.355 1.00 66.31 141 PRO A N 1
ATOM 1143 C CA . PRO A 1 141 ? -7.401 -11.870 -15.527 1.00 66.31 141 PRO A CA 1
ATOM 1144 C C . PRO A 1 141 ? -8.420 -13.011 -15.428 1.00 66.31 141 PRO A C 1
ATOM 1146 O O . PRO A 1 141 ? -8.121 -14.026 -14.755 1.00 66.31 141 PRO A O 1
#

Foldseek 3Di:
DVLVVVLVVLVVQLVVLVVVVVVLVVVVVPDPDDDFLLSVLVVQLSVLVNQLSVLVNVQSVLVVCVVVVVVVSPVVSPVCVVVSVLSNQLSVQLNVLSVVLSVVQVCCVPVVVVCVVCRDNVNSVVSNVVSSVVSNVVSDD